Protein AF-A0A1Y3B6N3-F1 (afdb_monomer_lite)

Radius of gyration: 31.43 Å; chains: 1; bounding box: 62×78×117 Å

Organism: Euroglyphus maynei (NCBI:txid6958)

Structure (mmCIF, N/CA/C/O backbone):
data_AF-A0A1Y3B6N3-F1
#
_entry.id   AF-A0A1Y3B6N3-F1
#
loop_
_atom_site.group_PDB
_atom_site.id
_atom_site.type_symbol
_atom_site.label_atom_id
_atom_site.label_alt_id
_atom_site.label_comp_id
_atom_site.label_asym_id
_atom_site.label_entity_id
_atom_site.label_seq_id
_atom_site.pdbx_PDB_ins_code
_atom_site.Cartn_x
_atom_site.Cartn_y
_atom_site.Cartn_z
_atom_site.occupancy
_atom_site.B_iso_or_equiv
_atom_site.auth_seq_id
_atom_site.auth_comp_id
_atom_site.auth_asym_id
_atom_site.auth_atom_id
_atom_site.pdbx_PDB_model_num
ATOM 1 N N . MET A 1 1 ? -37.944 15.808 65.944 1.00 35.44 1 MET A N 1
ATOM 2 C CA . MET A 1 1 ? -37.119 14.650 65.543 1.00 35.44 1 MET A CA 1
ATOM 3 C C . MET A 1 1 ? -37.513 14.297 64.122 1.00 35.44 1 MET A C 1
ATOM 5 O O . MET A 1 1 ? -38.684 14.007 63.952 1.00 35.44 1 MET A O 1
ATOM 9 N N . ASN A 1 2 ? -36.554 14.421 63.192 1.00 32.47 2 ASN A N 1
ATO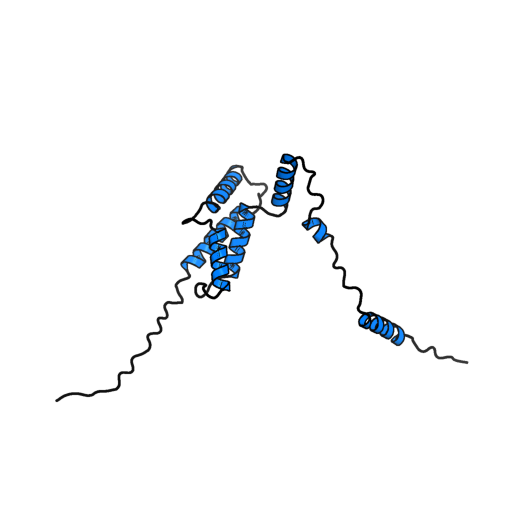M 10 C CA . ASN A 1 2 ? -36.463 13.895 61.814 1.00 32.47 2 ASN A CA 1
ATOM 11 C C . ASN A 1 2 ? -37.673 14.021 60.862 1.00 32.47 2 ASN A C 1
ATOM 13 O O . ASN A 1 2 ? -38.805 13.785 61.237 1.00 32.47 2 ASN A O 1
ATOM 17 N N . GLU A 1 3 ? -37.536 14.328 59.577 1.00 33.41 3 GLU A N 1
ATOM 18 C CA . GLU A 1 3 ? -36.375 14.525 58.713 1.00 33.41 3 GLU A CA 1
ATOM 19 C C . GLU A 1 3 ? -36.867 15.264 57.461 1.00 33.41 3 GLU A C 1
ATOM 21 O O . GLU A 1 3 ? -37.991 15.069 56.999 1.00 33.41 3 GLU A O 1
ATOM 26 N N . SER A 1 4 ? -36.006 16.125 56.933 1.00 40.06 4 SER A N 1
ATOM 27 C CA . SER A 1 4 ? -36.160 16.815 55.657 1.00 40.06 4 SER A CA 1
ATOM 28 C C . SER A 1 4 ? -36.125 15.809 54.502 1.00 40.06 4 SER A C 1
ATOM 30 O O . SER A 1 4 ? -35.250 14.949 54.467 1.00 40.06 4 SER A O 1
ATOM 32 N N . SER A 1 5 ? -37.026 15.927 53.527 1.00 41.44 5 SER A N 1
ATOM 33 C CA . SER A 1 5 ? -36.893 15.251 52.230 1.00 41.44 5 SER A CA 1
ATOM 34 C C . SER A 1 5 ? -36.949 16.294 51.120 1.00 41.44 5 SER A C 1
ATOM 36 O O . SER A 1 5 ? -38.014 16.705 50.667 1.00 41.44 5 SER A O 1
ATOM 38 N N . GLN A 1 6 ? -35.763 16.761 50.729 1.00 43.06 6 GLN A N 1
ATOM 39 C CA . GLN A 1 6 ? -35.532 17.491 49.486 1.00 43.06 6 GLN A CA 1
ATOM 40 C C . GLN A 1 6 ? -35.609 16.524 48.290 1.00 43.06 6 GLN A C 1
ATOM 42 O O . GLN A 1 6 ? -35.234 15.358 48.431 1.00 43.06 6 GLN A O 1
ATOM 47 N N . PRO A 1 7 ? -36.026 16.981 47.096 1.00 39.47 7 PRO A N 1
ATOM 48 C CA . PRO A 1 7 ? -35.888 16.191 45.881 1.00 39.47 7 PRO A CA 1
ATOM 49 C C . PRO A 1 7 ? -34.406 16.113 45.492 1.00 39.47 7 PRO A C 1
ATOM 51 O O . PRO A 1 7 ? -33.753 17.128 45.249 1.00 39.47 7 PRO A O 1
ATOM 54 N N . ALA A 1 8 ? -33.871 14.894 45.451 1.00 38.31 8 ALA A N 1
ATOM 55 C CA . ALA A 1 8 ? -32.519 14.619 44.995 1.00 38.31 8 ALA A CA 1
ATOM 56 C C . ALA A 1 8 ? -32.404 14.887 43.486 1.00 38.31 8 ALA A C 1
ATOM 58 O O . ALA A 1 8 ? -32.798 14.081 42.644 1.00 38.31 8 ALA A O 1
ATOM 59 N N . THR A 1 9 ? -31.826 16.034 43.151 1.00 44.38 9 THR A N 1
ATOM 60 C CA . THR A 1 9 ? -31.204 16.296 41.856 1.00 44.38 9 THR A CA 1
ATOM 61 C C . THR A 1 9 ? -29.960 15.410 41.755 1.00 44.38 9 THR A C 1
ATOM 63 O O . THR A 1 9 ? -28.919 15.738 42.318 1.00 44.38 9 THR A O 1
ATOM 66 N N . THR A 1 10 ? -30.041 14.268 41.072 1.00 41.09 10 THR A N 1
ATOM 67 C CA . THR A 1 10 ? -28.856 13.456 40.743 1.00 41.09 10 THR A CA 1
ATOM 68 C C . THR A 1 10 ? -28.588 13.540 39.248 1.00 41.09 10 THR A C 1
ATOM 70 O O . THR A 1 10 ? -29.095 12.778 38.433 1.00 41.09 10 THR A O 1
ATOM 73 N N . THR A 1 11 ? -27.825 14.581 38.925 1.00 38.59 11 THR A N 1
ATOM 74 C CA . THR A 1 11 ? -26.715 14.618 37.969 1.00 38.59 11 THR A CA 1
ATOM 75 C C . THR A 1 11 ? -26.560 13.378 37.086 1.00 38.59 11 THR A C 1
ATOM 77 O O . THR A 1 11 ? -26.048 12.341 37.506 1.00 38.59 11 THR A O 1
ATOM 80 N N . ALA A 1 12 ? -26.910 13.538 35.809 1.00 38.91 12 ALA A N 1
ATOM 81 C CA . ALA A 1 12 ? -26.406 12.701 34.735 1.00 38.91 12 ALA A CA 1
ATOM 82 C C . ALA A 1 12 ? -24.870 12.761 34.746 1.00 38.91 12 ALA A C 1
ATOM 84 O O . ALA A 1 12 ? -24.269 13.773 34.377 1.00 38.91 12 ALA A O 1
ATOM 85 N N . ALA A 1 13 ? -24.229 11.681 35.187 1.00 39.06 13 ALA A N 1
ATOM 86 C CA . ALA A 1 13 ? -22.813 11.462 34.958 1.00 39.06 13 ALA A CA 1
ATOM 87 C C . ALA A 1 13 ? -22.615 11.243 33.452 1.00 39.06 13 ALA A C 1
ATOM 89 O O . ALA A 1 13 ? -22.668 10.122 32.952 1.00 39.06 13 ALA A O 1
ATOM 90 N N . MET A 1 14 ? -22.414 12.336 32.713 1.00 41.38 14 MET A N 1
ATOM 91 C CA . MET A 1 14 ? -21.792 12.273 31.399 1.00 41.38 14 MET A CA 1
ATOM 92 C C . MET A 1 14 ? -20.402 11.679 31.618 1.00 41.38 14 MET A C 1
ATOM 94 O O . MET A 1 14 ? -19.492 12.350 32.106 1.00 41.38 14 MET A O 1
ATOM 98 N N . THR A 1 15 ? -20.246 10.396 31.306 1.00 42.91 15 THR A N 1
ATOM 99 C CA . THR A 1 15 ? -18.949 9.733 31.210 1.00 42.91 15 THR A CA 1
ATOM 100 C C . THR A 1 15 ? -18.175 10.391 30.075 1.00 42.91 15 THR A C 1
ATOM 102 O O . THR A 1 15 ? -18.201 9.955 28.927 1.00 42.91 15 THR A O 1
ATOM 105 N N . ASN A 1 16 ? -17.491 11.482 30.402 1.00 45.41 16 ASN A N 1
ATOM 106 C CA . ASN A 1 16 ? -16.585 12.209 29.525 1.00 45.41 16 ASN A CA 1
ATOM 107 C C . ASN A 1 16 ? -15.238 11.462 29.417 1.00 45.41 16 ASN A C 1
ATOM 109 O O . ASN A 1 16 ? -14.169 12.036 29.583 1.00 45.41 16 ASN A O 1
ATOM 113 N N . SER A 1 17 ? -15.282 10.149 29.167 1.00 46.16 17 SER A N 1
ATOM 114 C CA . SER A 1 17 ? -14.101 9.303 28.935 1.00 46.16 17 SER A CA 1
ATOM 115 C C . SER A 1 17 ? -13.811 9.076 27.443 1.00 46.16 17 SER A C 1
ATOM 117 O O . SER A 1 17 ? -12.846 8.404 27.087 1.00 46.16 17 SER A O 1
ATOM 119 N N . ALA A 1 18 ? -14.599 9.678 26.545 1.00 47.28 18 ALA A N 1
ATOM 120 C CA . ALA A 1 18 ? -14.506 9.473 25.096 1.00 47.28 18 ALA A CA 1
ATOM 121 C C . ALA A 1 18 ? -13.353 10.233 24.396 1.00 47.28 18 ALA A C 1
ATOM 123 O O . ALA A 1 18 ? -13.143 10.065 23.195 1.00 47.28 18 ALA A O 1
ATOM 124 N N . SER A 1 19 ? -12.592 11.071 25.108 1.00 48.31 19 SER A N 1
ATOM 125 C CA . SER A 1 19 ? -11.578 11.962 24.516 1.00 48.31 19 SER A CA 1
ATOM 126 C C . SER A 1 19 ? -10.148 11.397 24.496 1.00 48.31 19 SER A C 1
ATOM 128 O O . SER A 1 19 ? -9.318 11.876 23.718 1.00 48.31 19 SER A O 1
ATOM 130 N N . HIS A 1 20 ? -9.844 10.360 25.286 1.00 47.66 20 HIS A N 1
ATOM 131 C CA . HIS A 1 20 ? -8.473 9.840 25.442 1.00 47.66 20 HIS A CA 1
ATOM 132 C C . HIS A 1 20 ? -8.206 8.483 24.764 1.00 47.66 20 HIS A C 1
ATOM 134 O O . HIS A 1 20 ? -7.048 8.096 24.610 1.00 47.66 20 HIS A O 1
ATOM 140 N N . SER A 1 21 ? -9.234 7.792 24.264 1.00 57.22 21 SER A N 1
ATOM 141 C CA . SER A 1 21 ? -9.143 6.405 23.766 1.00 57.22 21 SER A CA 1
ATOM 142 C C . SER A 1 21 ? -8.393 6.210 22.438 1.00 57.22 21 SER A C 1
ATOM 144 O O . SER A 1 21 ? -8.138 5.079 22.044 1.00 57.22 21 SER A O 1
ATOM 146 N N . ASN A 1 22 ? -7.969 7.283 21.759 1.00 70.50 22 ASN A N 1
ATOM 147 C CA . ASN A 1 22 ? -7.318 7.190 20.444 1.00 70.50 22 ASN A CA 1
ATOM 148 C C . ASN A 1 22 ? -5.876 7.719 20.408 1.00 70.50 22 ASN A C 1
ATOM 150 O O . ASN A 1 22 ? -5.294 7.840 19.334 1.00 70.50 22 ASN A O 1
ATOM 154 N N . VAL A 1 23 ? -5.261 8.088 21.538 1.00 83.00 23 VAL A N 1
ATOM 155 C CA . VAL A 1 23 ? -3.862 8.577 21.529 1.00 83.00 23 VAL A CA 1
ATOM 156 C C . VAL A 1 23 ? -2.892 7.473 21.097 1.00 83.00 23 VAL A C 1
ATOM 158 O O . VAL A 1 23 ? -2.102 7.695 20.182 1.00 83.00 23 VAL A O 1
ATOM 161 N N . ALA A 1 24 ? -3.004 6.278 21.684 1.00 84.94 24 ALA A N 1
ATOM 162 C CA . ALA A 1 24 ? -2.132 5.146 21.369 1.00 84.94 24 ALA A CA 1
ATOM 163 C C . ALA A 1 24 ? -2.232 4.727 19.894 1.00 84.94 24 ALA A C 1
ATOM 165 O O . ALA A 1 24 ? -1.218 4.569 19.223 1.00 84.94 24 ALA A O 1
ATOM 166 N N . LEU A 1 25 ? -3.450 4.643 19.358 1.00 85.88 25 LEU A N 1
ATOM 167 C CA . LEU A 1 25 ? -3.691 4.290 17.957 1.00 85.88 25 LEU A CA 1
ATOM 168 C C . LEU A 1 25 ? -3.140 5.355 16.992 1.00 85.88 25 LEU A C 1
ATOM 170 O O . LEU A 1 25 ? -2.495 5.030 15.997 1.00 85.88 25 LEU A O 1
ATOM 174 N N . ARG A 1 26 ? -3.302 6.646 17.315 1.00 87.12 26 ARG A N 1
ATOM 175 C CA . ARG A 1 26 ? -2.707 7.746 16.535 1.00 87.12 26 ARG A CA 1
ATOM 176 C C . ARG A 1 26 ? -1.182 7.712 16.543 1.00 87.12 26 ARG A C 1
ATOM 178 O O . ARG A 1 26 ? -0.577 7.991 15.502 1.00 87.12 26 ARG A O 1
ATOM 185 N N . LEU A 1 27 ? -0.589 7.402 17.697 1.00 89.88 27 LEU A N 1
ATOM 186 C CA . LEU A 1 27 ? 0.853 7.247 17.865 1.00 89.88 27 LEU A CA 1
ATOM 187 C C . LEU A 1 27 ? 1.361 6.055 17.053 1.00 89.88 27 LEU A C 1
ATOM 189 O O . LEU A 1 27 ? 2.297 6.220 16.280 1.00 89.88 27 LEU A O 1
ATOM 193 N N . LEU A 1 28 ? 0.684 4.908 17.136 1.00 89.69 28 LEU A N 1
ATOM 194 C CA . LEU A 1 28 ? 1.021 3.723 16.355 1.00 89.69 28 LEU A CA 1
ATOM 195 C C . LEU A 1 28 ? 0.987 4.022 14.853 1.00 89.69 28 LEU A C 1
ATOM 197 O O . LEU A 1 28 ? 1.959 3.753 14.159 1.00 89.69 28 LEU A O 1
ATOM 201 N N . PHE A 1 29 ? -0.065 4.676 14.351 1.00 90.31 29 PHE A N 1
ATOM 202 C CA . PHE A 1 29 ? -0.112 5.066 12.939 1.00 90.31 29 PHE A CA 1
ATOM 203 C C . PHE A 1 29 ? 0.987 6.045 12.552 1.00 90.31 29 PHE A C 1
ATOM 205 O O . PHE A 1 29 ? 1.455 5.973 11.427 1.00 90.31 29 PHE A O 1
ATOM 212 N N . ASN A 1 30 ? 1.397 6.959 13.439 1.00 91.56 30 ASN A N 1
ATOM 213 C CA . ASN A 1 30 ? 2.542 7.831 13.160 1.00 91.56 30 ASN A CA 1
ATOM 214 C C . ASN A 1 30 ? 3.830 7.018 13.040 1.00 91.56 30 ASN A C 1
ATOM 216 O O . ASN A 1 30 ? 4.570 7.211 12.088 1.00 91.56 30 ASN A O 1
ATOM 220 N N . ILE A 1 31 ? 4.080 6.110 13.982 1.00 93.38 31 ILE A N 1
ATOM 221 C CA . ILE A 1 31 ? 5.290 5.287 14.003 1.00 93.38 31 ILE A CA 1
ATOM 222 C C . ILE A 1 31 ? 5.354 4.411 12.750 1.00 93.38 31 ILE A C 1
ATOM 224 O O . ILE A 1 31 ? 6.336 4.462 12.015 1.00 93.38 31 ILE A O 1
ATOM 228 N N . VAL A 1 32 ? 4.283 3.668 12.456 1.00 92.50 32 VAL A N 1
ATOM 229 C CA . VAL A 1 32 ? 4.222 2.805 11.267 1.00 92.50 32 VAL A CA 1
ATOM 230 C C . VAL A 1 32 ? 4.333 3.638 9.993 1.00 92.50 32 VAL A C 1
ATOM 232 O O . VAL A 1 32 ? 5.068 3.265 9.086 1.00 92.50 32 VAL A O 1
ATOM 235 N N . TYR A 1 33 ? 3.666 4.794 9.929 1.00 92.81 33 TYR A N 1
ATOM 236 C CA . TYR A 1 33 ? 3.806 5.709 8.798 1.00 92.81 33 TYR A CA 1
ATOM 237 C C . TYR A 1 33 ? 5.253 6.155 8.595 1.00 92.81 33 TYR A C 1
ATOM 239 O O . TYR A 1 33 ? 5.705 6.166 7.458 1.00 92.81 33 TYR A O 1
ATOM 247 N N . LEU A 1 34 ? 5.976 6.509 9.661 1.00 93.19 34 LEU A N 1
ATOM 248 C CA . LEU A 1 34 ? 7.375 6.931 9.570 1.00 93.19 34 LEU A CA 1
ATOM 249 C C . LEU A 1 34 ? 8.267 5.798 9.059 1.00 93.19 34 LEU A C 1
ATOM 251 O O . LEU A 1 34 ? 9.057 6.032 8.155 1.00 93.19 34 LEU A O 1
ATOM 255 N N . PHE A 1 35 ? 8.092 4.572 9.559 1.00 92.31 35 PHE A N 1
ATOM 256 C CA . PHE A 1 35 ? 8.839 3.414 9.055 1.00 92.31 35 PHE A CA 1
ATOM 257 C C . PHE A 1 35 ? 8.550 3.137 7.581 1.00 92.31 35 PHE A C 1
ATOM 259 O O . PHE A 1 35 ? 9.471 3.001 6.781 1.00 92.31 35 PHE A O 1
ATOM 266 N N . VAL A 1 36 ? 7.269 3.096 7.207 1.00 93.00 36 VAL A N 1
ATOM 267 C CA . VAL A 1 36 ? 6.851 2.881 5.817 1.00 93.00 36 VAL A CA 1
ATOM 268 C C . VAL A 1 36 ? 7.350 4.013 4.924 1.00 93.00 36 VAL A C 1
ATOM 270 O O . VAL A 1 36 ? 7.764 3.759 3.802 1.00 93.00 36 VAL A O 1
ATOM 273 N N . GLN A 1 37 ? 7.327 5.257 5.403 1.00 90.56 37 GLN A N 1
ATOM 274 C CA . GLN A 1 37 ? 7.849 6.412 4.683 1.00 90.56 37 GLN A CA 1
ATOM 275 C C . GLN A 1 37 ? 9.349 6.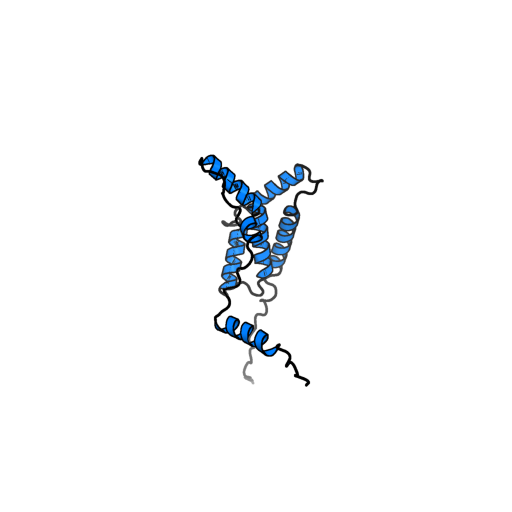266 4.441 1.00 90.56 37 GLN A C 1
ATOM 277 O O . GLN A 1 37 ? 9.763 6.367 3.293 1.00 90.56 37 GLN A O 1
ATOM 282 N N . GLU A 1 38 ? 10.129 6.010 5.489 1.00 89.00 38 GLU A N 1
ATOM 283 C CA . GLU A 1 38 ? 11.587 5.907 5.410 1.00 89.00 38 GLU A CA 1
ATOM 284 C C . GLU A 1 38 ? 12.016 4.770 4.480 1.00 89.00 38 GLU A C 1
ATOM 286 O O . GLU A 1 38 ? 12.856 4.944 3.605 1.00 89.00 38 GLU A O 1
ATOM 291 N N . LEU A 1 39 ? 11.363 3.615 4.597 1.00 86.69 39 LEU A N 1
ATOM 292 C CA . LEU A 1 39 ? 11.676 2.431 3.797 1.00 86.69 39 LEU A CA 1
ATOM 293 C C . LEU A 1 39 ? 11.089 2.487 2.379 1.00 86.69 39 LEU A C 1
ATOM 295 O O . LEU A 1 39 ? 11.443 1.660 1.541 1.00 86.69 39 LEU A O 1
ATOM 299 N N . SER A 1 40 ? 10.203 3.448 2.105 1.00 81.31 40 SER A N 1
ATOM 300 C CA . SER A 1 40 ? 9.648 3.713 0.775 1.00 81.31 40 SER A CA 1
ATOM 301 C C . SER A 1 40 ? 10.416 4.787 0.007 1.00 81.31 40 SER A C 1
ATOM 303 O O . SER A 1 40 ? 10.147 4.945 -1.184 1.00 81.31 40 SER A O 1
ATOM 305 N N . ILE A 1 41 ? 11.314 5.545 0.646 1.00 77.88 41 ILE A N 1
ATOM 306 C CA . ILE A 1 41 ? 12.188 6.482 -0.065 1.00 77.88 41 ILE A CA 1
ATOM 307 C C . ILE A 1 41 ? 13.101 5.645 -0.965 1.00 77.88 41 ILE A C 1
ATOM 309 O O . ILE A 1 41 ? 13.782 4.728 -0.505 1.00 77.88 41 ILE A O 1
ATOM 313 N N . GLU A 1 42 ? 13.015 5.904 -2.269 1.00 64.38 42 GLU A N 1
ATOM 314 C CA . GLU A 1 42 ? 13.733 5.161 -3.302 1.00 64.38 42 GLU A CA 1
ATOM 315 C C . GLU A 1 42 ? 15.239 5.171 -3.051 1.00 64.38 42 GLU A C 1
ATOM 317 O O . GLU A 1 42 ? 15.780 6.128 -2.494 1.00 64.38 42 GLU A O 1
ATOM 322 N N . CYS A 1 43 ? 15.894 4.088 -3.482 1.00 59.97 43 CYS A N 1
ATOM 323 C CA . CYS A 1 43 ? 17.319 3.868 -3.315 1.00 59.97 43 CYS A CA 1
ATOM 324 C C . CYS A 1 43 ? 18.120 5.106 -3.723 1.00 59.97 43 CYS A C 1
ATOM 326 O O . CYS A 1 43 ? 18.263 5.388 -4.914 1.00 59.97 43 CYS A O 1
ATOM 328 N N . SER A 1 44 ? 18.664 5.830 -2.746 1.00 59.69 44 SER A N 1
ATOM 329 C CA . SER A 1 44 ? 19.684 6.831 -3.030 1.00 59.69 44 SER A CA 1
ATOM 330 C C . SER A 1 44 ? 20.893 6.129 -3.651 1.00 59.69 44 SER A C 1
ATOM 332 O O . SER A 1 44 ? 21.120 4.941 -3.425 1.00 59.69 44 SER A O 1
ATOM 334 N N . GLU A 1 45 ? 21.731 6.846 -4.399 1.00 61.34 45 GLU A N 1
ATOM 335 C CA . GLU A 1 45 ? 22.966 6.256 -4.949 1.00 61.34 45 GLU A CA 1
ATOM 336 C C . GLU A 1 45 ? 23.920 5.702 -3.866 1.00 61.34 45 GLU A C 1
ATOM 338 O O . GLU A 1 45 ? 24.858 4.972 -4.172 1.00 61.34 45 GLU A O 1
ATOM 343 N N . SER A 1 46 ? 23.664 6.007 -2.589 1.00 68.56 46 SER A N 1
ATOM 344 C CA . SER A 1 46 ? 24.390 5.494 -1.426 1.00 68.56 46 SER A CA 1
ATOM 345 C C . SER A 1 46 ? 23.827 4.191 -0.842 1.00 68.56 46 SER A C 1
ATOM 347 O O . SER A 1 46 ? 24.332 3.724 0.182 1.00 68.56 46 SER A O 1
ATOM 349 N N . ASP A 1 47 ? 22.765 3.619 -1.414 1.00 76.50 47 ASP A N 1
ATOM 350 C CA . ASP A 1 47 ? 22.122 2.444 -0.834 1.00 76.50 47 ASP A CA 1
ATOM 351 C C . ASP A 1 47 ? 22.995 1.190 -0.954 1.00 76.50 47 ASP A C 1
ATOM 353 O O . ASP A 1 47 ? 23.196 0.610 -2.020 1.00 76.50 47 ASP A O 1
ATOM 357 N N . THR A 1 48 ? 23.495 0.745 0.192 1.00 85.06 48 THR A N 1
ATOM 358 C CA . THR A 1 48 ? 24.235 -0.513 0.335 1.00 85.06 48 THR A CA 1
ATOM 359 C C . THR A 1 48 ? 23.284 -1.714 0.243 1.00 85.06 48 THR A C 1
ATOM 361 O O . THR A 1 48 ? 22.112 -1.624 0.612 1.00 85.06 48 THR A O 1
ATOM 364 N N . ASP A 1 49 ? 23.786 -2.888 -0.151 1.00 86.25 49 ASP A N 1
ATOM 365 C CA . ASP A 1 49 ? 23.000 -4.136 -0.193 1.00 86.25 49 ASP A CA 1
ATOM 366 C C . ASP A 1 49 ? 22.325 -4.497 1.139 1.00 86.25 49 ASP A C 1
ATOM 368 O O . ASP A 1 49 ? 21.276 -5.141 1.155 1.00 86.25 49 ASP A O 1
ATOM 372 N N . TYR A 1 50 ? 22.891 -4.041 2.259 1.00 87.50 50 TYR A N 1
ATOM 373 C CA . TYR A 1 50 ? 22.267 -4.134 3.575 1.00 87.50 50 TYR A CA 1
ATOM 374 C C . TYR A 1 50 ? 20.902 -3.425 3.630 1.00 87.50 50 TYR A C 1
ATOM 376 O O . TYR A 1 50 ? 19.925 -4.015 4.086 1.00 87.50 50 TYR A O 1
ATOM 384 N N . HIS A 1 51 ? 20.803 -2.197 3.109 1.00 85.81 51 HIS A N 1
ATOM 385 C CA . HIS A 1 51 ? 19.556 -1.426 3.101 1.00 85.81 51 HIS A CA 1
ATOM 386 C C . HIS A 1 51 ? 18.485 -2.082 2.227 1.00 85.81 51 HIS A C 1
ATOM 388 O O . HIS A 1 51 ? 17.310 -2.110 2.595 1.00 85.81 51 HIS A O 1
ATOM 394 N N . ARG A 1 52 ? 18.895 -2.683 1.102 1.00 86.56 52 ARG A N 1
ATOM 395 C CA . ARG A 1 52 ? 17.998 -3.444 0.223 1.00 86.56 52 ARG A CA 1
ATOM 396 C C . ARG A 1 52 ? 17.383 -4.640 0.951 1.00 86.56 52 ARG A C 1
ATOM 398 O O . ARG A 1 52 ? 16.161 -4.759 0.978 1.00 86.56 52 ARG A O 1
ATOM 405 N N . LYS A 1 53 ? 18.218 -5.462 1.597 1.00 89.56 53 LYS A N 1
ATOM 406 C CA . LYS A 1 53 ? 17.764 -6.624 2.380 1.00 89.56 53 LYS A CA 1
ATOM 407 C C . LYS A 1 53 ? 16.855 -6.219 3.534 1.00 89.56 53 LYS A C 1
ATOM 409 O O . LYS A 1 53 ? 15.835 -6.858 3.756 1.00 89.56 53 LYS A O 1
ATOM 414 N N . LEU A 1 54 ? 17.194 -5.138 4.237 1.00 90.00 54 LEU A N 1
ATOM 415 C CA . LEU A 1 54 ? 16.377 -4.630 5.338 1.00 90.00 54 LEU A CA 1
ATOM 416 C C . LEU A 1 54 ? 14.973 -4.224 4.863 1.00 90.00 54 LEU A C 1
ATOM 418 O O . LEU A 1 54 ? 13.986 -4.524 5.529 1.00 90.00 54 LEU A O 1
ATOM 422 N N . ARG A 1 55 ? 14.864 -3.583 3.692 1.00 88.44 55 ARG A N 1
ATOM 423 C CA . ARG A 1 55 ? 13.564 -3.243 3.094 1.00 88.44 55 ARG A CA 1
ATOM 424 C C . ARG A 1 55 ? 12.777 -4.474 2.667 1.00 88.44 55 ARG A C 1
ATOM 426 O O . ARG A 1 55 ? 11.571 -4.503 2.879 1.00 88.44 55 ARG A O 1
ATOM 433 N N . GLU A 1 56 ? 13.427 -5.461 2.058 1.00 90.00 56 GLU A N 1
ATOM 434 C CA . GLU A 1 56 ? 12.782 -6.726 1.682 1.00 90.00 56 GLU A CA 1
ATOM 435 C C . GLU A 1 56 ? 12.230 -7.443 2.917 1.00 90.00 56 GLU A C 1
ATOM 437 O O . GLU A 1 56 ? 11.043 -7.757 2.956 1.00 90.00 56 GLU A O 1
ATOM 442 N N . GL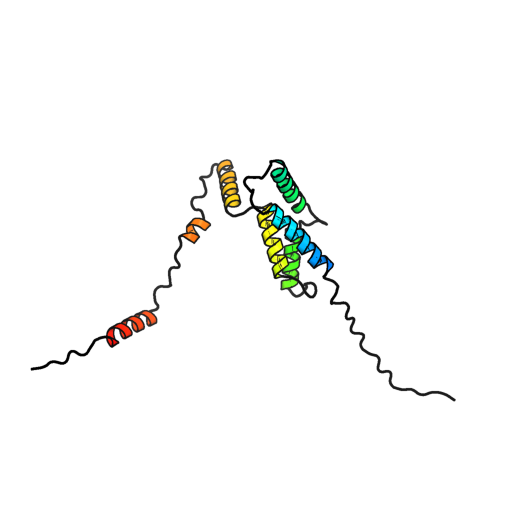N A 1 57 ? 13.041 -7.570 3.969 1.00 93.12 57 GLN A N 1
ATOM 443 C CA . GLN A 1 57 ? 12.611 -8.158 5.234 1.00 93.12 57 GLN A CA 1
ATOM 444 C C . GLN A 1 57 ? 11.437 -7.384 5.852 1.00 93.12 57 GLN A C 1
ATOM 446 O O . GLN A 1 57 ? 10.442 -7.981 6.252 1.00 93.12 57 GLN A O 1
ATOM 451 N N . PHE A 1 58 ? 11.494 -6.051 5.879 1.00 92.25 58 PHE A N 1
ATOM 452 C CA . PHE A 1 58 ? 10.393 -5.248 6.410 1.00 92.25 58 PHE A CA 1
ATOM 453 C C . PHE A 1 58 ? 9.094 -5.404 5.605 1.00 92.25 58 PHE A C 1
ATOM 455 O O . PHE A 1 58 ? 8.004 -5.418 6.178 1.00 92.25 58 PHE A O 1
ATOM 462 N N . LYS A 1 59 ? 9.179 -5.540 4.274 1.00 91.75 59 LYS A N 1
ATOM 463 C CA . LYS A 1 59 ? 8.003 -5.829 3.435 1.00 91.75 59 LYS A CA 1
ATOM 464 C C . LYS A 1 59 ? 7.380 -7.172 3.799 1.00 91.75 59 LYS A C 1
ATOM 466 O O . LYS A 1 59 ? 6.156 -7.258 3.868 1.00 91.75 59 LYS A O 1
ATOM 471 N N . GLU A 1 60 ? 8.203 -8.190 4.037 1.00 92.62 60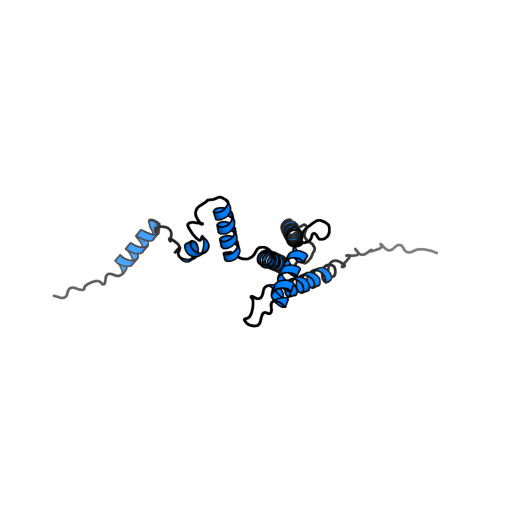 GLU A N 1
ATOM 472 C CA . GLU A 1 60 ? 7.734 -9.502 4.486 1.00 92.62 60 GLU A CA 1
ATOM 473 C C . GLU A 1 60 ? 7.066 -9.406 5.861 1.00 92.62 60 GLU A C 1
ATOM 475 O O . GLU A 1 60 ? 5.946 -9.886 6.017 1.00 92.62 60 GLU A O 1
ATOM 480 N N . GLU A 1 61 ? 7.687 -8.716 6.822 1.00 93.00 61 GLU A N 1
ATOM 481 C CA . GLU A 1 61 ? 7.134 -8.488 8.165 1.00 93.00 61 GLU A CA 1
ATOM 482 C C . GLU A 1 61 ? 5.785 -7.751 8.124 1.00 93.00 61 GLU A C 1
ATOM 484 O O . GLU A 1 61 ? 4.844 -8.143 8.812 1.00 93.00 61 GLU A O 1
ATOM 489 N N . LEU A 1 62 ? 5.633 -6.734 7.268 1.00 91.69 62 LEU A N 1
ATOM 490 C CA . LEU A 1 62 ? 4.356 -6.030 7.078 1.00 91.69 62 LEU A CA 1
ATOM 491 C C . LEU A 1 62 ? 3.242 -6.915 6.506 1.00 91.69 62 LEU A C 1
ATOM 493 O O . LEU A 1 62 ? 2.057 -6.619 6.695 1.00 91.69 62 LEU A O 1
ATOM 497 N N . MET A 1 63 ? 3.612 -7.959 5.766 1.00 92.12 63 MET A N 1
ATOM 498 C CA . MET A 1 63 ? 2.685 -8.919 5.174 1.00 92.12 63 MET A CA 1
ATOM 499 C C . MET A 1 63 ? 2.427 -10.121 6.089 1.00 92.12 63 MET A C 1
ATOM 501 O O . MET A 1 63 ? 1.624 -10.985 5.736 1.00 92.12 63 MET A O 1
ATOM 505 N N . GLN A 1 64 ? 3.053 -10.183 7.268 1.00 93.00 64 GLN A N 1
ATOM 506 C CA . GLN A 1 64 ? 2.736 -11.210 8.251 1.00 93.00 64 GLN A CA 1
ATOM 507 C C . GLN A 1 64 ? 1.380 -10.924 8.916 1.00 93.00 64 GLN A C 1
ATOM 509 O O . GLN A 1 64 ? 1.069 -9.772 9.236 1.00 93.00 64 GLN A O 1
ATOM 514 N N . PRO A 1 65 ? 0.548 -11.956 9.147 1.00 92.12 65 PRO A N 1
ATOM 515 C CA . PRO A 1 65 ? -0.717 -11.778 9.843 1.00 92.12 65 PRO A CA 1
ATOM 516 C C . PRO A 1 65 ? -0.506 -11.327 11.294 1.00 92.12 65 PRO A C 1
ATOM 518 O O . PRO A 1 65 ? 0.145 -12.009 12.083 1.00 92.12 65 PRO A O 1
ATOM 521 N N . ILE A 1 66 ? -1.137 -10.219 11.671 1.00 85.50 66 ILE A N 1
ATOM 522 C CA . ILE A 1 66 ? -1.260 -9.754 13.049 1.00 85.50 66 ILE A CA 1
ATOM 523 C C . ILE A 1 66 ? -2.661 -10.150 13.513 1.00 85.50 66 ILE A C 1
ATOM 525 O O . ILE A 1 66 ? -3.660 -9.650 13.005 1.00 85.50 66 ILE A O 1
ATOM 529 N N . CYS A 1 67 ? -2.750 -11.084 14.461 1.00 83.69 67 CYS A N 1
ATOM 530 C CA . CYS A 1 67 ? -4.033 -11.586 14.974 1.00 83.69 67 CYS A CA 1
ATOM 531 C C . CYS A 1 67 ? -4.968 -12.165 13.887 1.00 83.69 67 CYS A C 1
ATOM 533 O O . CYS A 1 67 ? -6.187 -12.085 14.013 1.00 83.69 67 CYS A O 1
ATOM 535 N N . GLY A 1 68 ? -4.400 -12.769 12.837 1.00 88.81 68 GLY A N 1
ATOM 536 C CA . GLY A 1 68 ? -5.145 -13.451 11.771 1.00 88.81 68 GLY A CA 1
ATOM 537 C C . GLY A 1 68 ? -5.356 -12.637 10.490 1.00 88.81 68 GLY A C 1
ATOM 538 O O . GLY A 1 68 ? -5.734 -13.221 9.479 1.00 88.81 68 GLY A O 1
ATOM 539 N N . GLU A 1 69 ? -5.045 -11.338 10.484 1.00 92.50 69 GLU A N 1
ATOM 540 C CA . GLU A 1 69 ? -5.156 -10.476 9.301 1.00 92.50 69 GLU A CA 1
ATOM 541 C C . GLU A 1 69 ? -3.861 -9.709 9.036 1.00 92.50 69 GLU A C 1
ATOM 543 O O . GLU A 1 69 ? -3.120 -9.367 9.953 1.00 92.50 69 GLU A O 1
ATOM 548 N N . ILE A 1 70 ? -3.581 -9.400 7.772 1.00 94.06 70 ILE A N 1
ATOM 549 C CA . ILE A 1 70 ? -2.466 -8.513 7.423 1.00 94.06 70 ILE A CA 1
ATOM 550 C C . ILE A 1 70 ? -2.849 -7.052 7.672 1.00 94.06 70 ILE A C 1
ATOM 552 O O . ILE A 1 70 ? -4.003 -6.658 7.478 1.00 94.06 70 ILE A O 1
ATOM 556 N N . LEU A 1 71 ? -1.862 -6.223 8.018 1.00 93.06 71 LEU A N 1
ATOM 557 C CA . LEU A 1 71 ? -2.077 -4.812 8.349 1.00 93.06 71 LEU A CA 1
ATOM 558 C C . LEU A 1 71 ? -2.940 -4.047 7.315 1.00 93.06 71 LEU A C 1
ATOM 560 O O . LEU A 1 71 ? -3.848 -3.331 7.742 1.00 93.06 71 LEU A O 1
ATOM 564 N N . PRO A 1 72 ? -2.743 -4.181 5.983 1.00 93.94 72 PRO A N 1
ATOM 565 C CA . PRO A 1 72 ? -3.593 -3.502 4.999 1.00 93.94 72 PRO A CA 1
ATOM 566 C C . PRO A 1 72 ? -5.078 -3.855 5.103 1.00 93.94 72 PRO A C 1
ATOM 568 O O . PRO A 1 72 ? -5.922 -2.976 4.939 1.00 93.94 72 PRO A O 1
ATOM 571 N N . ILE A 1 73 ? -5.404 -5.119 5.393 1.00 94.25 73 ILE A N 1
ATOM 572 C CA . ILE A 1 73 ? -6.794 -5.573 5.515 1.00 94.25 73 ILE A CA 1
ATOM 573 C C . ILE A 1 73 ? -7.429 -4.939 6.751 1.00 94.25 73 ILE A C 1
ATOM 575 O O . ILE A 1 73 ? -8.487 -4.325 6.636 1.00 94.25 73 ILE A O 1
ATOM 579 N N . SER A 1 74 ? -6.750 -4.973 7.898 1.00 92.25 74 SER A N 1
ATOM 580 C CA . SER A 1 74 ? -7.280 -4.378 9.128 1.00 92.25 74 SER A CA 1
ATOM 581 C C . SER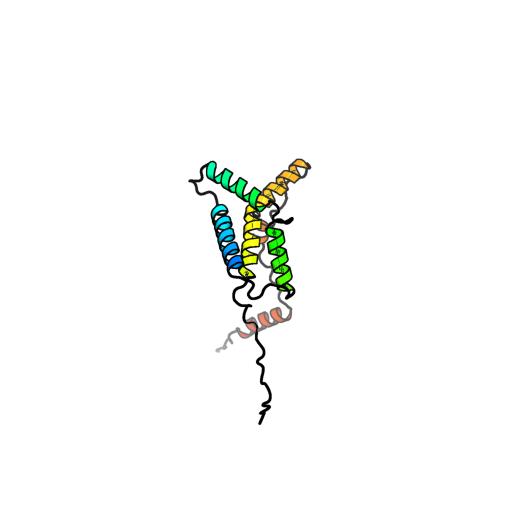 A 1 74 ? -7.402 -2.848 9.039 1.00 92.25 74 SER A C 1
ATOM 583 O O . SER A 1 74 ? -8.362 -2.267 9.549 1.00 92.25 74 SER A O 1
ATOM 585 N N . LEU A 1 75 ? -6.474 -2.165 8.351 1.00 92.19 75 LEU A N 1
ATOM 586 C CA . LEU A 1 75 ? -6.593 -0.727 8.067 1.00 92.19 75 LEU A CA 1
ATOM 587 C C . LEU A 1 75 ? -7.805 -0.427 7.175 1.00 92.19 75 LEU A C 1
ATOM 589 O O . LEU A 1 75 ? -8.517 0.548 7.425 1.00 92.19 75 LEU A O 1
ATOM 593 N N . PHE A 1 76 ? -8.044 -1.249 6.151 1.00 94.00 76 PHE A N 1
ATOM 594 C CA . PHE A 1 76 ? -9.191 -1.108 5.259 1.00 94.00 76 PHE A CA 1
ATOM 595 C C . PHE A 1 76 ? -10.516 -1.351 5.988 1.00 94.00 76 PHE A C 1
ATOM 597 O O . PHE A 1 76 ? -11.414 -0.515 5.905 1.00 94.00 76 PHE A O 1
ATOM 604 N N . ASP A 1 77 ? -10.619 -2.428 6.766 1.00 91.81 77 ASP A N 1
ATOM 605 C CA . ASP A 1 77 ? -11.805 -2.744 7.567 1.00 91.81 77 ASP A CA 1
ATOM 606 C C . ASP A 1 77 ? -12.148 -1.606 8.543 1.00 91.81 77 ASP A C 1
ATOM 608 O O . ASP A 1 77 ? -13.296 -1.172 8.646 1.00 91.81 77 ASP A O 1
ATOM 612 N N . MET A 1 78 ? -11.139 -1.015 9.183 1.00 90.25 78 MET A N 1
ATOM 613 C CA . MET A 1 78 ? -11.335 0.134 10.064 1.00 90.25 78 MET A CA 1
ATOM 614 C C . MET A 1 78 ? -11.828 1.391 9.315 1.00 90.25 78 MET A C 1
ATOM 616 O O . MET A 1 78 ? -12.642 2.143 9.858 1.00 90.25 78 MET A O 1
ATOM 620 N N . ILE A 1 79 ? -11.402 1.614 8.063 1.00 92.12 79 ILE A N 1
ATOM 621 C CA . ILE A 1 79 ? -11.948 2.681 7.202 1.00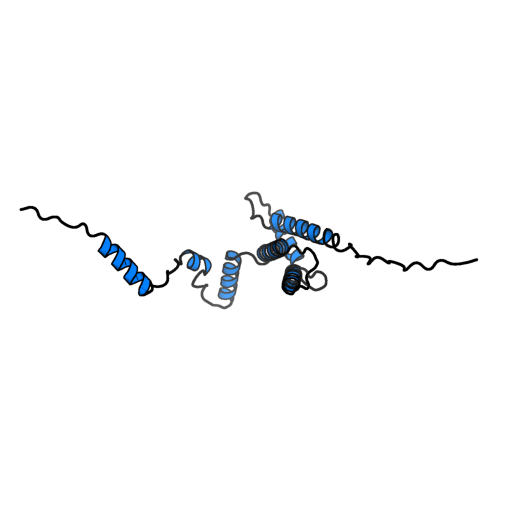 92.12 79 ILE A CA 1
ATOM 622 C C . ILE A 1 79 ? -13.408 2.383 6.842 1.00 92.12 79 ILE A C 1
ATOM 624 O O . ILE A 1 79 ? -14.249 3.273 6.958 1.00 92.12 79 ILE A O 1
ATOM 628 N N . VAL A 1 80 ? -13.730 1.148 6.451 1.00 92.31 80 VAL A N 1
ATOM 629 C CA . VAL A 1 80 ? -15.097 0.736 6.086 1.00 92.31 80 VAL A CA 1
ATOM 630 C C . VAL A 1 80 ? -16.050 0.883 7.273 1.00 92.31 80 VAL A C 1
ATOM 632 O O . VAL A 1 80 ? -17.106 1.505 7.144 1.00 92.31 80 VAL A O 1
ATOM 635 N N . LYS A 1 81 ? -15.660 0.397 8.457 1.00 90.38 81 LYS A N 1
ATOM 636 C CA . LYS A 1 81 ? -16.415 0.573 9.710 1.00 90.38 81 LYS A CA 1
ATOM 637 C C . LYS A 1 81 ? -16.664 2.044 10.016 1.00 90.38 81 LYS A C 1
ATOM 639 O O . LYS A 1 81 ? -17.771 2.411 10.409 1.00 90.38 81 LYS A O 1
ATOM 644 N N . HIS A 1 82 ? -15.666 2.898 9.790 1.00 87.62 82 HIS A N 1
ATOM 645 C CA . HIS A 1 82 ? -15.833 4.335 9.945 1.00 87.62 82 HIS A CA 1
ATOM 646 C C . HIS A 1 82 ? -16.822 4.936 8.935 1.00 87.62 82 HIS A C 1
ATOM 648 O O . HIS A 1 82 ? -17.693 5.699 9.348 1.00 87.62 82 HIS A O 1
ATOM 654 N N . CYS A 1 83 ? -16.753 4.564 7.653 1.00 88.44 83 CYS A N 1
ATOM 655 C CA . CYS A 1 83 ? -17.724 5.002 6.642 1.00 88.44 83 CYS A CA 1
ATOM 656 C C . CYS A 1 83 ? -19.164 4.576 6.978 1.00 88.44 83 CYS A C 1
ATOM 658 O O . CYS A 1 83 ? -20.101 5.306 6.669 1.00 88.44 83 CYS A O 1
ATOM 660 N N . ASN A 1 84 ? -19.337 3.443 7.665 1.00 90.25 84 ASN A N 1
ATOM 661 C CA . ASN A 1 84 ? -20.633 2.942 8.136 1.00 90.25 84 ASN A CA 1
ATOM 662 C C . ASN A 1 84 ? -21.103 3.566 9.467 1.00 90.25 84 ASN A C 1
ATOM 664 O O . ASN A 1 84 ? -22.095 3.115 10.038 1.00 90.25 84 ASN A O 1
ATOM 668 N N . GLY A 1 85 ? -20.391 4.562 10.006 1.00 85.50 85 GLY A N 1
ATOM 669 C CA . GLY A 1 85 ? -20.732 5.206 11.281 1.00 85.50 85 GLY A CA 1
ATOM 670 C C . GLY A 1 85 ? -20.426 4.367 12.530 1.00 85.50 85 GLY A C 1
ATOM 671 O O . GLY A 1 85 ? -20.773 4.776 13.633 1.00 85.50 85 GLY A O 1
ATOM 672 N N . GLN A 1 86 ? -19.748 3.225 12.380 1.00 83.50 86 GLN A N 1
ATOM 673 C CA . GLN A 1 86 ? -19.332 2.323 13.469 1.00 83.50 86 GLN A CA 1
ATOM 674 C C . GLN A 1 86 ? -17.853 2.505 13.849 1.00 83.50 86 GLN A C 1
ATOM 676 O O . GLN A 1 86 ? -17.256 1.667 14.524 1.00 83.50 86 GLN A O 1
ATOM 681 N N . GLY A 1 87 ? -17.224 3.577 13.368 1.00 75.50 87 GLY A N 1
ATOM 682 C CA . GLY A 1 87 ? -15.823 3.863 13.644 1.00 75.50 87 GLY A CA 1
ATOM 683 C C . GLY A 1 87 ? -15.589 4.352 15.077 1.00 75.50 87 GLY A C 1
ATOM 684 O O . GLY A 1 87 ? -16.501 4.878 15.719 1.00 75.50 87 GLY A O 1
ATOM 685 N N . PRO A 1 88 ? -14.348 4.249 15.577 1.00 75.00 88 PRO A N 1
ATOM 686 C CA . PRO A 1 88 ? -13.984 4.838 16.858 1.00 75.00 88 PRO A CA 1
ATOM 687 C C . PRO A 1 88 ? -14.186 6.370 16.845 1.00 75.00 88 PRO A C 1
ATOM 689 O O . PRO A 1 88 ? -14.005 7.016 15.806 1.00 75.00 88 PRO A O 1
ATOM 692 N N . PRO A 1 89 ? -14.530 6.986 17.992 1.00 70.19 89 PRO A N 1
ATOM 693 C CA . PRO A 1 89 ? -14.685 8.438 18.089 1.00 70.19 89 PRO A CA 1
ATOM 694 C C . PRO A 1 89 ? -13.360 9.146 17.752 1.00 70.19 89 PRO A C 1
ATOM 696 O O . PRO A 1 89 ? -12.300 8.704 18.182 1.00 70.19 89 PRO A O 1
ATOM 699 N N . ASN A 1 90 ? -13.394 10.258 17.007 1.00 71.50 90 ASN A N 1
ATOM 700 C CA . ASN A 1 90 ? -12.201 10.994 16.536 1.00 71.50 90 ASN A CA 1
ATOM 701 C C . ASN A 1 90 ? -11.251 10.195 15.613 1.00 71.50 90 ASN A C 1
ATOM 703 O O . ASN A 1 90 ? -10.025 10.356 15.669 1.00 71.50 90 ASN A O 1
ATOM 707 N N . PHE A 1 91 ? -11.805 9.342 14.752 1.00 78.50 91 PHE A N 1
ATOM 708 C CA . PHE A 1 91 ? -11.037 8.573 13.775 1.00 78.50 91 PHE A CA 1
ATOM 709 C C . PHE A 1 91 ? -10.296 9.455 12.752 1.00 78.50 91 PHE A C 1
ATOM 711 O O . PHE A 1 91 ? -10.857 10.382 12.169 1.00 78.50 91 PHE A O 1
ATOM 718 N N . GLN A 1 92 ? -9.020 9.150 12.498 1.00 83.94 92 GLN A N 1
ATOM 719 C CA . GLN A 1 92 ? -8.176 9.899 11.560 1.00 83.94 92 GLN A CA 1
ATOM 720 C C . GLN A 1 92 ? -8.247 9.323 10.143 1.00 83.94 92 GLN A C 1
ATOM 722 O O . GLN A 1 92 ? -7.236 8.879 9.600 1.00 83.94 92 GLN A O 1
ATOM 727 N N . THR A 1 93 ? -9.423 9.378 9.516 1.00 85.56 93 THR A N 1
ATOM 728 C CA . THR A 1 93 ? -9.714 8.734 8.220 1.00 85.56 93 THR A CA 1
ATOM 729 C C . THR A 1 93 ? -8.667 9.025 7.154 1.00 85.56 93 THR A C 1
ATOM 731 O O . THR A 1 93 ? -8.128 8.105 6.545 1.00 85.56 93 THR A O 1
ATOM 734 N N . LYS A 1 94 ? -8.310 10.304 6.970 1.00 89.50 94 LYS A N 1
ATOM 735 C CA . LYS A 1 94 ? -7.314 10.721 5.970 1.00 89.50 94 LYS A CA 1
ATOM 736 C C . LYS A 1 94 ? -5.952 10.070 6.206 1.00 89.50 94 LYS A C 1
ATOM 738 O O . LYS A 1 94 ? -5.296 9.657 5.259 1.00 89.50 94 LYS A O 1
ATOM 743 N N . LYS A 1 95 ? -5.534 9.968 7.469 1.00 90.12 95 LYS A N 1
ATOM 744 C CA . LYS A 1 95 ? -4.233 9.410 7.839 1.00 90.12 95 LYS A CA 1
ATOM 745 C C . LYS A 1 95 ? -4.221 7.894 7.712 1.00 90.12 95 LYS A C 1
ATOM 747 O O . LYS A 1 95 ? -3.247 7.348 7.211 1.00 90.12 95 LYS A O 1
ATOM 752 N N . THR A 1 96 ? -5.295 7.222 8.122 1.00 91.38 96 THR A N 1
ATOM 753 C CA . THR A 1 96 ? -5.429 5.777 7.923 1.00 91.38 96 THR A CA 1
ATOM 754 C C . THR A 1 96 ? -5.445 5.431 6.439 1.00 91.38 96 THR A C 1
ATOM 756 O O . THR A 1 96 ? -4.734 4.520 6.034 1.00 91.38 96 THR A O 1
ATOM 759 N N . LEU A 1 97 ? -6.186 6.182 5.619 1.00 93.56 97 LEU A N 1
ATOM 760 C CA . LEU A 1 97 ? -6.227 5.972 4.173 1.00 93.56 97 LEU A CA 1
ATOM 761 C C . LEU A 1 97 ? -4.853 6.194 3.528 1.00 93.56 97 LEU A C 1
ATOM 763 O O . LEU A 1 97 ? -4.422 5.393 2.703 1.00 93.56 97 LEU A O 1
ATOM 767 N N . LEU A 1 98 ? -4.142 7.247 3.940 1.00 93.50 98 LEU A N 1
ATOM 768 C CA . LEU A 1 98 ? -2.786 7.517 3.467 1.00 93.50 98 LEU A CA 1
ATOM 769 C C . LEU A 1 98 ? -1.807 6.408 3.874 1.00 93.50 98 LEU A C 1
ATOM 771 O O . LEU A 1 98 ? -0.985 5.987 3.064 1.00 93.50 98 LEU A O 1
ATOM 775 N N . LEU A 1 99 ? -1.898 5.926 5.116 1.00 94.44 99 LEU A N 1
ATOM 776 C CA . LEU A 1 99 ? -1.084 4.814 5.595 1.00 94.44 99 LEU A CA 1
ATOM 777 C C . LEU A 1 99 ? -1.382 3.536 4.805 1.00 94.44 99 LEU A C 1
ATOM 779 O O . LEU A 1 99 ? -0.448 2.896 4.337 1.00 94.44 99 LEU A O 1
ATOM 783 N N . LEU A 1 100 ? -2.661 3.205 4.605 1.00 94.81 100 LEU A N 1
ATOM 784 C CA . LEU A 1 100 ? -3.088 2.055 3.808 1.00 94.81 100 LEU A CA 1
ATOM 785 C C . LEU A 1 100 ? -2.490 2.114 2.401 1.00 94.81 100 LEU A C 1
ATOM 787 O O . LEU A 1 100 ? -1.840 1.166 1.971 1.00 94.81 100 LEU A O 1
ATOM 791 N N . TRP A 1 101 ? -2.657 3.248 1.716 1.00 94.25 101 TRP A N 1
ATOM 792 C CA . TRP A 1 101 ? -2.081 3.465 0.391 1.00 94.25 101 TRP A CA 1
ATOM 793 C C . TRP A 1 101 ? -0.569 3.230 0.402 1.00 94.25 101 TRP A C 1
ATOM 795 O O . TRP A 1 101 ? -0.039 2.533 -0.460 1.00 94.25 101 TRP A O 1
ATOM 805 N N . LYS A 1 102 ? 0.145 3.815 1.368 1.00 93.38 102 LYS A N 1
ATOM 806 C CA . LYS A 1 102 ? 1.604 3.698 1.444 1.00 93.38 102 LYS A CA 1
ATOM 807 C C . LYS A 1 102 ? 2.070 2.273 1.697 1.00 93.38 102 LYS A C 1
ATOM 809 O O . LYS A 1 102 ? 3.025 1.848 1.060 1.00 93.38 102 LYS A O 1
ATOM 814 N N . VAL A 1 103 ? 1.398 1.540 2.584 1.00 94.06 103 VAL A N 1
ATOM 815 C CA . VAL A 1 103 ? 1.721 0.130 2.826 1.00 94.06 103 VAL A CA 1
ATOM 816 C C . VAL A 1 103 ? 1.511 -0.680 1.547 1.00 94.06 103 VAL A C 1
ATOM 818 O O . VAL A 1 103 ? 2.396 -1.445 1.185 1.00 94.06 103 VAL A O 1
ATOM 821 N N . LEU A 1 104 ? 0.407 -0.459 0.822 1.00 93.19 104 LEU A N 1
ATOM 822 C CA . LEU A 1 104 ? 0.147 -1.136 -0.454 1.00 93.19 104 LEU A CA 1
ATOM 823 C C . LEU A 1 104 ? 1.222 -0.833 -1.503 1.00 93.19 104 LEU A C 1
ATOM 825 O O . LEU A 1 104 ? 1.711 -1.757 -2.143 1.00 93.19 104 LEU A O 1
ATOM 829 N N . LEU A 1 105 ? 1.627 0.432 -1.658 1.00 90.94 105 LEU A N 1
ATOM 830 C CA . LEU A 1 105 ? 2.709 0.790 -2.581 1.00 90.94 105 LEU A CA 1
ATOM 831 C C . LEU A 1 105 ? 4.049 0.172 -2.177 1.00 90.94 105 LEU A C 1
ATOM 833 O O . LEU A 1 105 ? 4.814 -0.247 -3.041 1.00 90.94 105 LEU A O 1
ATOM 837 N N . LEU A 1 106 ? 4.347 0.114 -0.879 1.00 91.19 106 LEU A N 1
ATOM 838 C CA . LEU A 1 106 ? 5.604 -0.447 -0.401 1.00 91.19 106 LEU A CA 1
ATOM 839 C C . LEU A 1 106 ? 5.675 -1.962 -0.647 1.00 91.19 106 LEU A C 1
ATOM 841 O O . LEU A 1 106 ? 6.713 -2.455 -1.099 1.00 91.19 106 LEU A O 1
ATOM 845 N N . THR A 1 107 ? 4.594 -2.696 -0.360 1.00 91.12 107 THR A N 1
ATOM 846 C CA . THR A 1 107 ? 4.575 -4.164 -0.452 1.00 91.12 107 THR A CA 1
ATOM 847 C C . THR A 1 107 ? 4.300 -4.672 -1.864 1.00 91.12 107 THR A C 1
ATOM 849 O O . THR A 1 107 ? 4.980 -5.592 -2.308 1.00 91.12 107 THR A O 1
ATOM 852 N N . LEU A 1 108 ? 3.349 -4.075 -2.588 1.00 89.38 108 LEU A N 1
ATOM 853 C CA . LEU A 1 108 ? 2.941 -4.517 -3.930 1.00 89.38 108 LEU A CA 1
ATOM 854 C C . LEU A 1 108 ? 3.658 -3.768 -5.059 1.00 89.38 108 LEU A C 1
ATOM 856 O O . LEU A 1 108 ? 3.636 -4.217 -6.203 1.00 89.38 108 LEU A O 1
ATOM 860 N N . GLY A 1 109 ? 4.295 -2.641 -4.746 1.00 88.81 109 GLY A N 1
ATOM 861 C CA . GLY A 1 109 ? 4.926 -1.775 -5.730 1.00 88.81 109 GLY A CA 1
ATOM 862 C C . GLY A 1 109 ? 3.957 -0.792 -6.388 1.00 88.81 109 GLY A C 1
ATOM 863 O O . GLY A 1 109 ? 2.770 -0.705 -6.068 1.00 88.81 109 GLY A O 1
ATOM 864 N N . GLY A 1 110 ? 4.512 -0.004 -7.308 1.00 88.31 110 GLY A N 1
ATOM 865 C CA . GLY A 1 110 ? 3.771 0.949 -8.125 1.00 88.31 110 GLY A CA 1
ATOM 866 C C . GLY A 1 110 ? 3.339 0.374 -9.473 1.00 88.31 110 GLY A C 1
ATOM 867 O O . GLY A 1 110 ? 3.385 -0.829 -9.729 1.00 88.31 110 GLY A O 1
ATOM 868 N N . HIS A 1 111 ? 2.949 1.277 -10.368 1.00 86.19 111 HIS A N 1
ATOM 869 C CA . HIS A 1 111 ? 2.502 0.924 -11.714 1.00 86.19 111 HIS A CA 1
ATOM 870 C C . HIS A 1 111 ? 3.591 0.234 -12.551 1.00 86.19 111 HIS A C 1
ATOM 872 O O . HIS A 1 111 ? 3.304 -0.746 -13.237 1.00 86.19 111 HIS A O 1
ATOM 878 N N . ASP A 1 112 ? 4.844 0.679 -12.435 1.00 87.25 112 ASP A N 1
ATOM 879 C CA . ASP A 1 112 ? 5.974 0.079 -13.158 1.00 87.25 112 ASP A CA 1
ATOM 880 C C . ASP A 1 112 ? 6.215 -1.374 -12.735 1.00 87.25 112 ASP A C 1
ATOM 882 O O . ASP A 1 112 ? 6.395 -2.261 -13.575 1.00 87.25 112 ASP A O 1
ATOM 886 N N . GLU A 1 113 ? 6.141 -1.642 -11.429 1.00 89.12 113 GLU A N 1
ATOM 887 C CA . GLU A 1 113 ? 6.281 -2.993 -10.884 1.00 89.12 113 GLU A CA 1
ATOM 888 C C . GLU A 1 113 ? 5.117 -3.888 -11.321 1.00 89.12 113 GLU A C 1
ATOM 890 O O . GLU A 1 113 ? 5.325 -5.028 -11.744 1.00 89.12 113 GLU A O 1
ATOM 895 N N . LEU A 1 114 ? 3.894 -3.351 -11.329 1.00 89.50 114 LEU A N 1
ATOM 896 C CA . LEU A 1 114 ? 2.722 -4.052 -11.847 1.00 89.50 114 LEU A CA 1
ATOM 897 C C . LEU A 1 114 ? 2.878 -4.404 -13.336 1.00 89.50 114 LEU A C 1
ATOM 899 O O . LEU A 1 114 ? 2.572 -5.530 -13.741 1.00 89.50 114 LEU A O 1
ATOM 903 N N . LEU A 1 115 ? 3.365 -3.475 -14.164 1.00 90.69 115 LEU A N 1
ATOM 904 C CA . LEU A 1 115 ? 3.615 -3.713 -15.588 1.00 90.69 115 LEU A CA 1
ATOM 905 C C . LEU A 1 115 ? 4.695 -4.782 -15.793 1.00 90.69 115 LEU A C 1
ATOM 907 O O . LEU A 1 115 ? 4.507 -5.701 -16.602 1.00 90.69 115 LEU A O 1
ATOM 911 N N . ARG A 1 116 ? 5.797 -4.697 -15.036 1.00 91.50 116 ARG A N 1
ATOM 912 C CA . ARG A 1 116 ? 6.881 -5.688 -15.033 1.00 91.50 116 ARG A CA 1
ATOM 913 C C . ARG A 1 116 ? 6.341 -7.076 -14.712 1.00 91.50 116 ARG A C 1
ATOM 915 O O . ARG A 1 116 ? 6.577 -8.019 -15.471 1.00 91.50 116 ARG A O 1
ATOM 922 N N . LEU A 1 117 ? 5.568 -7.193 -13.636 1.00 92.75 117 LEU A N 1
ATOM 923 C CA . LEU A 1 117 ? 5.023 -8.459 -13.162 1.00 92.75 117 LEU A CA 1
ATOM 924 C C . LEU A 1 117 ? 3.983 -9.037 -14.138 1.00 92.75 117 LEU A C 1
ATOM 926 O O . LEU A 1 117 ? 4.003 -10.232 -14.442 1.00 92.75 117 LEU A O 1
ATOM 930 N N . LYS A 1 118 ? 3.129 -8.190 -14.726 1.00 92.31 118 LYS A N 1
ATOM 931 C CA . LYS A 1 118 ? 2.165 -8.602 -15.760 1.00 92.31 118 LYS A CA 1
ATOM 932 C C . LYS A 1 118 ? 2.875 -9.164 -16.993 1.00 92.31 118 LYS A C 1
ATOM 934 O O . LYS A 1 118 ? 2.496 -10.225 -17.487 1.00 92.31 118 LYS A O 1
ATOM 939 N N . ASN A 1 119 ? 3.920 -8.493 -17.479 1.00 93.62 119 ASN A N 1
ATOM 940 C CA . ASN A 1 119 ? 4.725 -8.981 -18.603 1.00 93.62 119 ASN A CA 1
ATOM 941 C C . ASN A 1 119 ? 5.474 -10.275 -18.264 1.00 93.62 119 ASN A C 1
ATOM 943 O O . ASN A 1 119 ? 5.519 -11.183 -19.095 1.00 93.62 119 ASN A O 1
ATOM 947 N N . HIS A 1 120 ? 6.004 -10.389 -17.045 1.00 94.94 120 HIS A N 1
ATOM 948 C CA . HIS A 1 120 ? 6.650 -11.604 -16.556 1.00 94.94 120 HIS A CA 1
ATOM 949 C C . HIS A 1 120 ? 5.707 -12.817 -16.630 1.00 94.94 120 HIS A C 1
ATOM 951 O O . HIS A 1 120 ? 6.027 -13.812 -17.284 1.00 94.94 120 HIS A O 1
ATOM 957 N N . TYR A 1 121 ? 4.507 -12.721 -16.049 1.00 95.69 121 TYR A N 1
ATOM 958 C CA . TYR A 1 121 ? 3.543 -13.825 -16.077 1.00 95.69 121 TYR A CA 1
ATOM 959 C C . TYR A 1 121 ? 3.003 -14.119 -17.481 1.00 95.69 121 TYR A C 1
ATOM 961 O O . TYR A 1 121 ? 2.812 -15.282 -17.834 1.00 95.69 121 TYR A O 1
ATOM 969 N N . ARG A 1 122 ? 2.821 -13.097 -18.327 1.00 95.94 122 ARG A N 1
ATOM 970 C CA . ARG A 1 122 ? 2.429 -13.294 -19.734 1.00 95.94 122 ARG A CA 1
ATOM 971 C C . ARG A 1 122 ? 3.485 -14.056 -20.522 1.00 95.94 122 ARG A C 1
ATOM 973 O O . ARG A 1 122 ? 3.126 -14.975 -21.251 1.00 95.94 122 ARG A O 1
ATOM 980 N N . LYS A 1 123 ? 4.767 -13.733 -20.329 1.00 96.12 123 LYS A N 1
ATOM 981 C CA . LYS A 1 123 ? 5.882 -14.467 -20.939 1.00 96.12 123 LYS A CA 1
ATOM 982 C C . LYS A 1 123 ? 5.880 -15.934 -20.508 1.00 96.12 123 LYS A C 1
ATOM 984 O O . LYS A 1 123 ? 6.006 -16.806 -21.361 1.00 96.12 123 LYS A O 1
ATOM 989 N N . HIS A 1 124 ? 5.672 -16.206 -19.217 1.00 96.00 124 HIS A N 1
ATOM 990 C CA . HIS A 1 124 ? 5.537 -17.573 -18.700 1.00 96.00 124 HIS A CA 1
ATOM 991 C C . HIS A 1 124 ? 4.344 -18.332 -19.300 1.00 96.00 124 HIS A C 1
ATOM 993 O O . HIS A 1 124 ? 4.436 -19.535 -19.517 1.00 96.00 124 HIS A O 1
ATOM 999 N N . ALA A 1 125 ? 3.256 -17.632 -19.618 1.00 96.38 125 ALA A N 1
ATOM 1000 C CA . ALA A 1 125 ? 2.085 -18.194 -20.287 1.00 96.38 125 ALA A CA 1
ATOM 1001 C C . ALA A 1 125 ? 2.192 -18.226 -21.830 1.00 96.38 125 ALA A C 1
ATOM 1003 O O . ALA A 1 125 ? 1.213 -18.553 -22.497 1.00 96.38 125 ALA A O 1
ATOM 1004 N N . GLY A 1 126 ? 3.336 -17.850 -22.422 1.00 95.75 126 GLY A N 1
ATOM 1005 C CA . GLY A 1 126 ? 3.520 -17.799 -23.881 1.00 95.75 126 GLY A CA 1
ATOM 1006 C C . GLY A 1 126 ? 2.721 -16.694 -24.589 1.00 95.75 126 GLY A C 1
ATOM 1007 O O . GLY A 1 126 ? 2.535 -16.733 -25.804 1.00 95.75 126 GLY A O 1
ATOM 1008 N N . LEU A 1 127 ? 2.232 -15.702 -23.846 1.00 96.12 127 LEU A N 1
ATOM 1009 C CA . LEU A 1 127 ? 1.454 -14.586 -24.373 1.00 96.12 127 LEU A CA 1
ATOM 1010 C C . LEU A 1 127 ? 2.365 -13.421 -24.779 1.00 96.12 127 LEU A C 1
ATOM 1012 O O . LEU A 1 127 ? 3.402 -13.166 -24.166 1.00 96.12 127 LEU A O 1
ATOM 1016 N N . LYS A 1 128 ? 1.930 -12.652 -25.785 1.00 93.38 128 LYS A N 1
ATOM 1017 C CA . LYS A 1 128 ? 2.598 -11.400 -26.183 1.00 93.38 128 LYS A CA 1
ATOM 1018 C C . LYS A 1 128 ? 2.652 -10.413 -25.008 1.00 93.38 128 LYS A C 1
ATOM 1020 O O . LYS A 1 128 ? 1.719 -10.429 -24.197 1.00 93.38 128 LYS A O 1
ATOM 1025 N N . PRO A 1 129 ? 3.660 -9.526 -24.932 1.00 91.00 129 PRO A N 1
ATOM 1026 C CA . PRO A 1 129 ? 3.691 -8.440 -23.959 1.00 91.00 129 PRO A CA 1
ATOM 1027 C C . PRO A 1 129 ? 2.415 -7.601 -23.979 1.00 91.00 129 PRO A C 1
ATOM 1029 O O . PRO A 1 129 ? 1.617 -7.647 -24.919 1.00 91.00 129 PRO A O 1
ATOM 1032 N N . VAL A 1 130 ? 2.208 -6.866 -22.900 1.00 87.69 130 VAL A N 1
ATOM 1033 C CA . VAL A 1 130 ? 1.073 -5.958 -22.755 1.00 87.69 130 VAL A CA 1
ATOM 1034 C C . VAL A 1 130 ? 1.148 -4.916 -23.876 1.00 87.69 130 VAL A C 1
ATOM 1036 O O . VAL A 1 130 ? 2.191 -4.281 -24.001 1.00 87.69 130 VAL A O 1
ATOM 1039 N N . PRO A 1 131 ? 0.097 -4.779 -24.706 1.00 78.75 131 PRO A N 1
ATOM 1040 C CA . PRO A 1 131 ? 0.166 -3.966 -25.917 1.00 78.75 131 PRO A CA 1
ATOM 1041 C C . PRO A 1 131 ? 0.281 -2.472 -25.612 1.00 78.75 131 PRO A C 1
ATOM 1043 O O . PRO A 1 131 ? 1.068 -1.796 -26.260 1.00 78.75 131 PRO A O 1
ATOM 1046 N N . ASP A 1 132 ? -0.444 -1.995 -24.597 1.00 78.56 132 ASP A N 1
ATOM 1047 C CA . ASP A 1 132 ? -0.471 -0.591 -24.204 1.00 78.56 132 ASP A CA 1
ATOM 1048 C C . ASP A 1 132 ? -0.256 -0.438 -22.700 1.00 78.56 132 ASP A C 1
ATOM 1050 O O . ASP A 1 132 ? -0.878 -1.135 -21.884 1.00 78.56 132 ASP A O 1
ATOM 1054 N N . ASP A 1 133 ? 0.595 0.516 -22.331 1.00 82.38 133 ASP A N 1
ATOM 1055 C CA . ASP A 1 133 ? 0.653 1.016 -20.968 1.00 82.38 133 ASP A CA 1
ATOM 1056 C C . ASP A 1 133 ? -0.492 2.015 -20.755 1.00 82.38 133 ASP A C 1
ATOM 1058 O O . ASP A 1 133 ? -0.485 3.135 -21.266 1.00 82.38 133 ASP A O 1
ATOM 1062 N N . THR A 1 134 ? -1.494 1.608 -19.974 1.00 81.44 134 THR A N 1
ATOM 1063 C CA . THR A 1 134 ? -2.662 2.431 -19.638 1.00 81.44 134 THR A CA 1
ATOM 1064 C C . THR A 1 134 ? -2.279 3.800 -19.073 1.00 81.44 134 THR A C 1
ATOM 1066 O O . THR A 1 134 ? -2.972 4.777 -19.359 1.00 81.44 134 THR A O 1
ATOM 1069 N N . LEU A 1 135 ? -1.189 3.904 -18.304 1.00 82.69 135 LEU A N 1
ATOM 1070 C CA . LEU A 1 135 ? -0.760 5.177 -17.726 1.00 82.69 135 LEU A CA 1
ATOM 1071 C C . LEU A 1 135 ? -0.175 6.097 -18.800 1.00 82.69 135 LEU A C 1
ATOM 1073 O O . LEU A 1 135 ? -0.521 7.276 -18.857 1.00 82.69 135 LEU A O 1
ATOM 1077 N N . GLU A 1 136 ? 0.658 5.555 -19.688 1.00 82.19 136 GLU A N 1
ATOM 1078 C CA . GLU A 1 136 ? 1.217 6.298 -20.816 1.00 82.19 136 GLU A CA 1
ATOM 1079 C C . GLU A 1 136 ? 0.124 6.751 -21.791 1.00 82.19 136 GLU A C 1
ATOM 1081 O O . GLU A 1 136 ? 0.108 7.907 -22.220 1.00 82.19 136 GLU A O 1
ATOM 1086 N N . VAL A 1 137 ? -0.830 5.866 -22.083 1.00 82.06 137 VAL A N 1
ATOM 1087 C CA . VAL A 1 137 ? -1.995 6.173 -22.915 1.00 82.06 137 VAL A CA 1
ATOM 1088 C C . VAL A 1 137 ? -2.820 7.289 -22.285 1.00 82.06 137 VAL A C 1
ATOM 1090 O O . VAL A 1 137 ? -3.075 8.295 -22.941 1.00 82.06 137 VAL A O 1
ATOM 1093 N N . THR A 1 138 ? -3.173 7.171 -21.002 1.00 82.19 138 THR A N 1
ATOM 1094 C CA . THR A 1 138 ? -3.963 8.196 -20.298 1.00 82.19 138 THR A CA 1
ATOM 1095 C C . THR A 1 138 ? -3.221 9.531 -20.230 1.00 82.19 138 THR A C 1
ATOM 1097 O O . THR A 1 138 ? -3.832 10.583 -20.379 1.00 82.19 138 THR A O 1
ATOM 1100 N N . ARG A 1 139 ? -1.891 9.518 -20.080 1.00 83.19 139 ARG A N 1
ATOM 1101 C CA . ARG A 1 139 ? -1.067 10.738 -20.088 1.00 83.19 139 ARG A CA 1
ATOM 1102 C C . ARG A 1 139 ? -1.092 11.465 -21.435 1.00 83.19 139 ARG A C 1
ATOM 1104 O O . ARG A 1 139 ? -0.933 12.682 -21.470 1.00 83.19 139 ARG A O 1
ATOM 1111 N N . ARG A 1 140 ? -1.263 10.726 -22.533 1.00 81.25 140 ARG A N 1
ATOM 1112 C CA . ARG A 1 140 ? -1.363 11.255 -23.904 1.00 81.25 140 ARG A CA 1
ATOM 1113 C C . ARG A 1 140 ? -2.810 11.527 -24.329 1.00 81.25 140 ARG A C 1
ATOM 1115 O O . ARG A 1 140 ? -3.026 12.142 -25.372 1.00 81.25 140 ARG A O 1
ATOM 1122 N N . MET A 1 141 ? -3.794 11.079 -23.547 1.00 80.69 141 MET A N 1
ATOM 1123 C CA . MET A 1 141 ? -5.200 11.377 -23.787 1.00 80.69 141 MET A CA 1
ATOM 1124 C C . MET A 1 141 ? -5.474 12.835 -23.433 1.00 80.69 141 MET A C 1
ATOM 1126 O O . MET A 1 141 ? -5.403 13.247 -22.278 1.00 80.69 141 MET A O 1
ATOM 1130 N N . PHE A 1 142 ? -5.829 13.617 -24.446 1.00 74.50 142 PHE A N 1
ATOM 1131 C CA . PHE A 1 142 ? -6.452 14.911 -24.226 1.00 74.50 142 PHE A CA 1
ATOM 1132 C C . PHE A 1 142 ? -7.948 14.703 -23.986 1.00 74.50 142 PHE A C 1
ATOM 1134 O O . PHE A 1 142 ? -8.555 13.871 -24.671 1.00 74.50 142 PHE A O 1
ATOM 1141 N N . PRO A 1 143 ? -8.561 15.441 -23.043 1.00 73.69 143 PRO A N 1
ATOM 1142 C CA . PRO A 1 143 ? -10.003 15.421 -22.894 1.00 73.69 143 PRO A CA 1
ATOM 1143 C C . PRO A 1 143 ? -10.613 15.846 -24.226 1.00 73.69 143 PRO A C 1
ATOM 1145 O O . PRO A 1 143 ? -10.395 16.958 -24.708 1.00 73.69 143 PRO A O 1
ATOM 1148 N N . THR A 1 144 ? -11.371 14.943 -24.835 1.00 72.19 144 THR A N 1
ATOM 1149 C CA . THR A 1 144 ? -12.286 15.328 -25.895 1.00 72.19 144 THR A CA 1
ATOM 1150 C C . THR A 1 144 ? -13.382 16.107 -25.191 1.00 72.19 144 THR A C 1
ATOM 1152 O O . THR A 1 144 ? -14.229 15.540 -24.503 1.00 72.19 144 THR A O 1
ATOM 1155 N N . SER A 1 145 ? -13.321 17.439 -25.260 1.00 73.12 145 SER A N 1
ATOM 1156 C CA . SER A 1 145 ? -14.483 18.228 -24.871 1.00 73.12 145 SER A CA 1
ATOM 1157 C C . SER A 1 145 ? -15.671 17.687 -25.672 1.00 73.12 145 SER A C 1
ATOM 1159 O O . SER A 1 145 ? -15.494 17.424 -26.871 1.00 73.12 145 SER A O 1
ATOM 1161 N N . PRO A 1 146 ? -16.842 17.477 -25.045 1.00 72.88 146 PRO A N 1
ATOM 1162 C CA . PRO A 1 146 ? -18.018 17.033 -25.776 1.00 72.88 146 PRO A CA 1
ATOM 1163 C C . PRO A 1 146 ? -18.223 17.950 -26.992 1.00 72.88 146 PRO A C 1
ATOM 1165 O O . PRO A 1 146 ? -17.923 19.147 -26.896 1.00 72.88 146 PRO A O 1
ATOM 1168 N N . PRO A 1 147 ? -18.657 17.411 -28.149 1.00 67.94 147 PRO A N 1
ATOM 1169 C CA . PRO A 1 147 ? -18.944 18.249 -29.303 1.00 67.94 147 PRO A CA 1
ATOM 1170 C C . PRO A 1 147 ? -19.897 19.363 -28.850 1.00 67.94 147 PRO A C 1
ATOM 1172 O O . PRO A 1 147 ? -20.845 19.057 -28.119 1.00 67.94 147 PRO A O 1
ATOM 1175 N N . PRO A 1 148 ? -19.627 20.632 -29.212 1.00 65.62 148 PRO A N 1
ATOM 1176 C CA . PRO A 1 148 ? -20.394 21.755 -28.702 1.00 65.62 148 PRO A CA 1
ATOM 1177 C C . PRO A 1 148 ? -21.877 21.511 -28.953 1.00 65.62 148 PRO A C 1
ATOM 1179 O O . PRO A 1 148 ? -22.282 21.105 -30.047 1.00 65.62 148 PRO A O 1
ATOM 1182 N N . THR A 1 149 ? -22.681 21.721 -27.917 1.00 72.56 149 THR A N 1
ATOM 1183 C CA . THR A 1 149 ? -24.127 21.509 -28.006 1.00 72.56 149 THR A CA 1
ATOM 1184 C C . THR A 1 149 ? -24.695 22.481 -29.042 1.00 72.56 149 THR A C 1
ATOM 1186 O O . THR A 1 149 ? -24.161 23.576 -29.222 1.00 72.56 149 THR A O 1
ATOM 1189 N N . ALA A 1 150 ? -25.788 22.127 -29.727 1.00 72.88 150 ALA A N 1
ATOM 1190 C CA . ALA A 1 150 ? -26.392 22.987 -30.753 1.00 72.88 150 ALA A CA 1
ATOM 1191 C C . ALA A 1 150 ? -26.599 24.442 -30.273 1.00 72.88 150 ALA A C 1
ATOM 1193 O O . ALA A 1 150 ? -26.378 25.370 -31.048 1.00 72.88 150 ALA A O 1
ATOM 1194 N N . SER A 1 151 ? -26.928 24.631 -28.988 1.00 72.44 151 SER A N 1
ATOM 1195 C CA . SER A 1 151 ? -27.023 25.931 -28.306 1.00 72.44 151 SER A CA 1
ATOM 1196 C C . SER A 1 151 ? -25.690 26.698 -28.252 1.00 72.44 151 SER A C 1
ATOM 1198 O O . SER A 1 151 ? -25.632 27.879 -28.572 1.00 72.44 151 SER A O 1
ATOM 1200 N N . GLU A 1 152 ? -24.583 26.026 -27.942 1.00 69.75 152 GLU A N 1
ATOM 1201 C CA . GLU A 1 152 ? -23.247 26.640 -27.892 1.00 69.75 152 GLU A CA 1
ATOM 1202 C C . GLU A 1 152 ? -22.750 27.026 -29.299 1.00 69.75 152 GLU A C 1
ATOM 1204 O O . GLU A 1 152 ? -22.052 28.030 -29.486 1.00 69.75 152 GLU A O 1
ATOM 1209 N N . MET A 1 153 ? -23.156 26.268 -30.325 1.00 68.50 153 MET A N 1
ATOM 1210 C CA . MET A 1 153 ? -22.853 26.580 -31.725 1.00 68.50 153 MET A CA 1
ATOM 1211 C C . MET A 1 153 ? -23.584 27.840 -32.210 1.00 68.50 153 MET A C 1
ATOM 1213 O O . MET A 1 153 ? -22.986 28.648 -32.933 1.00 68.50 153 MET A O 1
ATOM 1217 N N . VAL A 1 154 ? -24.848 28.044 -31.807 1.00 69.25 154 VAL A N 1
ATOM 1218 C CA . VAL A 1 154 ? -25.578 29.278 -32.146 1.00 69.25 154 VAL A CA 1
ATOM 1219 C C . VAL A 1 154 ? -25.013 30.488 -31.410 1.00 69.25 154 VAL A C 1
ATOM 1221 O O . VAL A 1 154 ? -24.840 31.525 -32.050 1.00 69.25 154 VAL A O 1
ATOM 1224 N N . ASP A 1 155 ? -24.637 30.382 -30.138 1.00 67.94 155 ASP A N 1
ATOM 1225 C CA . ASP A 1 155 ? -24.057 31.511 -29.391 1.00 67.94 155 ASP A CA 1
ATOM 1226 C C . ASP A 1 155 ? -22.718 31.978 -29.988 1.00 67.94 155 ASP A C 1
ATOM 1228 O O . ASP A 1 155 ? -22.480 33.177 -30.179 1.00 67.94 155 ASP A O 1
ATOM 1232 N N . SER A 1 156 ? -21.894 31.024 -30.431 1.00 65.44 156 SER A N 1
ATOM 1233 C CA . SER A 1 156 ? -20.640 31.283 -31.152 1.00 65.44 156 SER A CA 1
ATOM 1234 C C . SER A 1 156 ? -20.858 32.034 -32.478 1.00 65.44 156 SER A C 1
ATOM 1236 O O . SER A 1 156 ? -20.058 32.891 -32.873 1.00 65.44 156 SER A O 1
ATOM 1238 N N . GLN A 1 157 ? -21.949 31.733 -33.192 1.00 61.34 157 GLN A N 1
ATOM 1239 C CA . GLN A 1 157 ? -22.332 32.431 -34.424 1.00 61.34 157 GLN A CA 1
ATOM 1240 C C . GLN A 1 157 ? -22.896 33.834 -34.159 1.00 61.34 157 GLN A C 1
ATOM 1242 O O . GLN A 1 157 ? -22.628 34.747 -34.947 1.00 61.34 157 GLN A O 1
ATOM 1247 N N . HIS A 1 158 ? -23.650 34.028 -33.073 1.00 60.16 158 HIS A N 1
ATOM 1248 C CA . HIS A 1 158 ? -24.214 35.333 -32.716 1.00 60.16 158 HIS A CA 1
ATOM 1249 C C . HIS A 1 158 ? -23.125 36.329 -32.296 1.00 60.16 158 HIS A C 1
ATOM 1251 O O . HIS A 1 158 ? -23.135 37.466 -32.778 1.00 60.16 158 HIS A O 1
ATOM 1257 N N . GLN A 1 159 ? -22.117 35.897 -31.527 1.00 60.00 159 GLN A N 1
ATOM 1258 C CA . GLN A 1 159 ? -20.955 36.738 -31.200 1.00 60.00 159 GLN A CA 1
ATOM 1259 C C . GLN A 1 159 ? -20.186 37.197 -32.450 1.00 60.00 159 GLN A C 1
ATOM 1261 O O . GLN A 1 159 ? -19.817 38.367 -32.562 1.00 60.00 159 GLN A O 1
ATOM 1266 N N . ARG A 1 160 ? -19.993 36.315 -33.443 1.00 59.97 160 ARG A N 1
ATOM 1267 C CA . ARG A 1 160 ? -19.325 36.682 -34.709 1.00 59.97 160 ARG A CA 1
ATOM 1268 C C . ARG A 1 160 ? -20.137 37.660 -35.564 1.00 59.97 160 ARG A C 1
ATOM 1270 O O . ARG A 1 160 ? -19.547 38.428 -36.322 1.00 59.97 160 ARG A O 1
ATOM 1277 N N . LYS A 1 161 ? -21.472 37.646 -35.469 1.00 58.25 161 LYS A N 1
ATOM 1278 C CA . LYS A 1 161 ? -22.349 38.580 -36.202 1.00 58.25 161 LYS A CA 1
ATOM 1279 C C . LYS A 1 161 ? -22.405 39.970 -35.560 1.00 58.25 161 LYS A C 1
ATOM 1281 O O . LYS A 1 161 ? -22.469 40.947 -36.301 1.00 58.25 161 LYS A O 1
ATOM 1286 N N . MET A 1 162 ? -22.339 40.065 -34.230 1.00 56.25 162 MET A N 1
ATOM 1287 C CA . MET A 1 162 ? -22.355 41.345 -33.500 1.00 56.25 162 MET A CA 1
ATOM 1288 C C . MET A 1 162 ? -21.097 42.200 -33.720 1.00 56.25 162 MET A C 1
ATOM 1290 O O . MET A 1 162 ? -21.175 43.418 -33.622 1.00 56.25 162 MET A O 1
ATOM 1294 N N . ASN A 1 163 ? -19.963 41.596 -34.090 1.00 58.22 163 ASN A N 1
ATOM 1295 C CA . ASN A 1 163 ? -18.693 42.307 -34.292 1.00 58.22 163 ASN A CA 1
ATOM 1296 C C . ASN A 1 163 ? -18.452 42.803 -35.733 1.00 58.22 163 ASN A C 1
ATOM 1298 O O . ASN A 1 163 ? -17.304 43.006 -36.130 1.00 58.22 163 ASN A O 1
ATOM 1302 N N . ARG A 1 164 ? -19.496 43.011 -36.547 1.00 60.50 164 ARG A N 1
ATOM 1303 C CA . ARG A 1 164 ? -19.334 43.643 -37.871 1.00 60.50 164 ARG A CA 1
ATOM 1304 C C . ARG A 1 164 ? -19.385 45.175 -37.739 1.00 60.50 164 ARG A C 1
ATOM 1306 O O . ARG A 1 164 ? -20.456 45.698 -37.441 1.00 60.50 164 ARG A O 1
ATOM 1313 N N . PRO A 1 165 ? -18.290 45.920 -37.986 1.00 59.12 165 PRO A N 1
ATOM 1314 C CA . PRO A 1 165 ? -18.338 47.379 -37.970 1.00 59.12 165 PRO A CA 1
ATOM 1315 C C . PRO A 1 165 ? -19.182 47.904 -39.144 1.00 59.12 165 PRO A C 1
ATOM 1317 O O . PRO A 1 165 ? -18.979 47.517 -40.297 1.00 59.12 165 PRO A O 1
ATOM 1320 N N . PHE A 1 166 ? -20.138 48.790 -38.848 1.00 57.84 166 PHE A N 1
ATOM 1321 C CA . PHE A 1 166 ? -20.964 49.478 -39.844 1.00 57.84 166 PHE A CA 1
ATOM 1322 C C . PHE A 1 166 ? -20.084 50.355 -40.746 1.00 57.84 166 PHE A C 1
ATOM 1324 O O . PHE A 1 166 ? -19.511 51.352 -40.309 1.00 57.84 166 PHE A O 1
ATOM 1331 N N . LYS A 1 167 ? -19.979 49.994 -42.027 1.00 57.03 167 LYS A N 1
ATOM 1332 C CA . LYS A 1 167 ? -19.246 50.765 -43.037 1.00 57.03 167 LYS A CA 1
ATOM 1333 C C . LYS A 1 167 ? -20.094 51.983 -43.439 1.00 57.03 167 LYS A C 1
ATOM 1335 O O . LYS A 1 167 ? -21.062 51.831 -44.179 1.00 57.03 167 LYS A O 1
ATOM 1340 N N . ARG A 1 168 ? -19.769 53.182 -42.935 1.00 52.78 168 ARG A N 1
ATOM 1341 C CA . ARG A 1 168 ? -20.361 54.449 -43.412 1.00 52.78 168 ARG A CA 1
ATOM 1342 C C . ARG A 1 168 ? -19.930 54.675 -44.866 1.00 52.78 168 ARG A C 1
ATOM 1344 O O . ARG A 1 168 ? -18.737 54.762 -45.138 1.00 52.78 168 ARG A O 1
ATOM 1351 N N . GLN A 1 169 ? -20.894 54.743 -45.782 1.00 50.41 169 GLN A N 1
ATOM 1352 C CA . GLN A 1 169 ? -20.685 55.248 -47.139 1.00 50.41 169 GLN A CA 1
ATOM 1353 C C . GLN A 1 169 ? -20.562 56.773 -47.077 1.00 50.41 169 GLN A C 1
ATOM 1355 O O . GLN A 1 169 ? -21.422 57.433 -46.496 1.00 50.41 169 GLN A O 1
ATOM 1360 N N . THR A 1 170 ? -19.511 57.324 -47.672 1.00 50.56 170 THR A N 1
ATOM 1361 C CA . THR A 1 170 ? -19.425 58.749 -48.006 1.00 50.56 170 THR A CA 1
ATOM 1362 C C . THR A 1 170 ? -19.366 58.874 -49.521 1.00 50.56 170 THR A C 1
ATOM 1364 O O . THR A 1 170 ? -18.579 58.170 -50.158 1.00 50.56 170 THR A O 1
ATOM 1367 N N . VAL A 1 171 ? -20.262 59.714 -50.039 1.00 48.75 171 VAL A N 1
ATOM 1368 C CA . VAL A 1 171 ? -20.326 60.214 -51.421 1.00 48.75 171 VAL A CA 1
ATOM 1369 C C . VAL A 1 171 ? -19.119 61.099 -51.702 1.00 48.75 171 VAL A C 1
ATOM 1371 O O . VAL A 1 171 ? -18.713 61.818 -50.759 1.00 48.75 171 VAL A O 1
#

pLDDT: mean 77.8, std 17.76, range [32.47, 96.38]

Sequence (171 aa):
MNESSQPATTTAAMTNSASHSNVALRLLFNIVYLFVQELSIECSESDTDYHRKLREQFKEELMQPICGEILPISLFDMIVKHCNGQGPPNFQTKKTLLLLWKVLLLTLGGHDELLRLKNHYRKHAGLKPVPDDTLEVTRRMFPTSPPPTASEMVDSQHQRKMNRPFKRQTV

Secondary structure (DSSP, 8-state):
-----------------TTSTTHHHHHHHHHHHHHHHHHHS---TT--HHHHHHHHHHHHHHTS-BTTB-HHHHHHHHHHHHHTT-SPTT--HHHHHHHHHHHHHHHH--HHHHHHHHHHHHHHTTPPPPS--HHHHHHH----PPPPPHHHHHHHHHHHHHT--------

InterPro domains:
  IPR012486 Far11/STRP, N-terminal [PF07923] (11-128)
  IPR012486 Far11/STRP, N-terminal [SM01292] (1-169)
  IPR040185 Far11/STRP [PTHR13239] (5-160)

Foldseek 3Di:
DDDDDDPDPDDDPPPPVQPPPCPVVVVVLVVLVVVLVVLPPPDDPPDDVVSVVVLVVVLVVQQDDDVRHHPLVVLVVLLVCVVVVNHRPPDPNVSSVVSSVSNCCSNQNDLVSVLVVQQVVCVVVVHDRDPDSPVVVVVPDDPPDPDDDPVRVVVVVVVVVVPDDDDDDDD